Protein AF-A0A821XU09-F1 (afdb_monomer_lite)

Radius of gyration: 19.63 Å; chains: 1; bounding box: 46×37×82 Å

Secondary structure (DSSP, 8-state):
-HHHHHHHHHHHHHHH--SSHHHHHHHHHHHHHHHHHHHHHS-HHHHHHHHHHHHHHHHH-S---HHHHHHHHHHHHTHHHH---HHHHHHHHHHHHHHHH-HHHHTHHHH-HHHHHHHHHHHHHHHHTTTTSHHHHHHHHHHHHTHHHHS--------SSSSSSS---

Sequence (169 aa):
VSDKYNRTLIECLPKFWPKTSEIEFSYKKLTFELLIEIIIHSNWQTQLIVIQSINEILQKSSTIISSDIICLLEPIINLGPRTKSSGLKREILKFVKIVFENSQYSICFNENEHIKNILQFNIDEMIHDNRSNEISEQAKELKKHYEHLFIKTKSIDITNFDQNENNLF

Structure (mmCIF, N/CA/C/O backbone):
data_AF-A0A821XU09-F1
#
_entry.id   AF-A0A821XU09-F1
#
loop_
_atom_site.group_PDB
_atom_site.id
_atom_site.type_symbol
_atom_site.label_atom_id
_atom_site.label_alt_id
_atom_site.label_comp_id
_atom_site.label_asym_id
_atom_site.label_entity_id
_atom_site.label_seq_id
_atom_site.pdbx_PDB_ins_code
_atom_site.Cartn_x
_atom_site.Cartn_y
_atom_site.Cartn_z
_atom_site.occupancy
_atom_site.B_iso_or_equiv
_atom_site.auth_seq_id
_atom_site.auth_comp_id
_atom_site.auth_asym_id
_atom_site.auth_atom_id
_atom_site.pdbx_PDB_model_num
ATOM 1 N N . VAL A 1 1 ? -8.180 0.358 -25.450 1.00 46.31 1 VAL A N 1
ATOM 2 C CA . VAL A 1 1 ? -9.317 1.172 -24.945 1.00 46.31 1 VAL A CA 1
ATOM 3 C C . VAL A 1 1 ? -9.570 0.902 -23.460 1.00 46.31 1 VAL A C 1
ATOM 5 O O . VAL A 1 1 ? -9.643 1.873 -22.722 1.00 46.31 1 VAL A O 1
ATOM 8 N N . SER A 1 2 ? -9.569 -0.365 -23.016 1.00 63.66 2 SER A N 1
ATOM 9 C CA . SER A 1 2 ? -9.682 -0.775 -21.597 1.00 63.66 2 SER A CA 1
ATOM 10 C C . SER A 1 2 ? -8.694 -0.072 -20.647 1.00 63.66 2 SER A C 1
ATOM 12 O O . SER A 1 2 ? -9.123 0.614 -19.727 1.00 63.66 2 SER A O 1
ATOM 14 N N . ASP A 1 3 ? -7.385 -0.114 -20.922 1.00 65.44 3 ASP A N 1
ATOM 15 C CA . ASP A 1 3 ? -6.374 0.451 -20.003 1.00 65.44 3 ASP A CA 1
ATOM 16 C C . ASP A 1 3 ? -6.481 1.965 -19.807 1.00 65.44 3 ASP A C 1
ATOM 18 O O . ASP A 1 3 ? -6.288 2.469 -18.704 1.00 65.44 3 ASP A O 1
ATOM 22 N N . LYS A 1 4 ? -6.816 2.707 -20.871 1.00 70.19 4 LYS A N 1
ATOM 23 C CA . LYS A 1 4 ? -7.006 4.161 -20.783 1.00 70.19 4 LYS A CA 1
ATOM 24 C C . LYS A 1 4 ? -8.232 4.495 -19.932 1.00 70.19 4 LYS A C 1
ATOM 26 O O . LYS A 1 4 ? -8.165 5.421 -19.135 1.00 70.19 4 LYS A O 1
ATOM 31 N N . TYR A 1 5 ? -9.317 3.734 -20.084 1.00 71.06 5 TYR A N 1
ATOM 32 C CA . TYR A 1 5 ? -10.535 3.914 -19.297 1.00 71.06 5 TYR A CA 1
ATOM 33 C C . TYR A 1 5 ? -10.315 3.558 -17.822 1.00 71.06 5 TYR A C 1
ATOM 35 O O . TYR A 1 5 ? -10.613 4.381 -16.962 1.00 71.06 5 TYR A O 1
ATOM 43 N N . ASN A 1 6 ? -9.707 2.400 -17.535 1.00 70.12 6 ASN A N 1
ATOM 44 C CA . ASN A 1 6 ? -9.379 1.979 -16.169 1.00 70.12 6 ASN A CA 1
ATOM 45 C C . ASN A 1 6 ? -8.482 3.006 -15.484 1.00 70.12 6 ASN A C 1
ATOM 47 O O . ASN A 1 6 ? -8.770 3.438 -14.373 1.00 70.12 6 ASN A O 1
ATOM 51 N N . ARG A 1 7 ? -7.440 3.473 -16.179 1.00 77.31 7 ARG A N 1
ATOM 52 C CA . ARG A 1 7 ? -6.549 4.511 -15.666 1.00 77.31 7 ARG A CA 1
ATOM 53 C C . ARG A 1 7 ? -7.291 5.806 -15.335 1.00 77.31 7 ARG A C 1
ATOM 55 O O . ARG A 1 7 ? -7.121 6.322 -14.238 1.00 77.31 7 ARG A O 1
ATOM 62 N N . THR A 1 8 ? -8.129 6.306 -16.244 1.00 80.19 8 THR A N 1
ATOM 63 C CA . THR A 1 8 ? -8.936 7.510 -15.990 1.00 80.19 8 THR A CA 1
ATOM 64 C C . THR A 1 8 ? -9.895 7.314 -14.820 1.00 80.19 8 THR A C 1
ATOM 66 O O . THR A 1 8 ? -10.014 8.207 -13.987 1.00 80.19 8 THR A O 1
ATOM 69 N N . LEU A 1 9 ? -10.548 6.154 -14.724 1.00 80.50 9 LEU A N 1
ATOM 70 C CA . LEU A 1 9 ? -11.445 5.840 -13.617 1.00 80.50 9 LEU A CA 1
ATOM 71 C C . LEU A 1 9 ? -10.692 5.903 -12.285 1.00 80.50 9 LEU A C 1
ATOM 73 O O . LEU A 1 9 ? -11.122 6.626 -11.390 1.00 80.50 9 LEU A O 1
ATOM 77 N N . ILE A 1 10 ? -9.541 5.233 -12.191 1.00 84.12 10 ILE A N 1
ATOM 78 C CA . ILE A 1 10 ? -8.705 5.210 -10.985 1.00 84.12 10 ILE A CA 1
ATOM 79 C C . ILE A 1 10 ? -8.236 6.624 -10.614 1.00 84.12 10 ILE A C 1
ATOM 81 O O . ILE A 1 10 ? -8.444 7.051 -9.483 1.00 84.12 10 ILE A O 1
ATOM 85 N N . GLU A 1 11 ? -7.678 7.380 -11.565 1.00 84.25 11 GLU A N 1
ATOM 86 C CA . GLU A 1 11 ? -7.188 8.754 -11.344 1.00 84.25 11 GLU A CA 1
ATOM 87 C C . GLU A 1 11 ? -8.304 9.722 -10.903 1.00 84.25 11 GLU A C 1
ATOM 89 O O . GLU A 1 11 ? -8.050 10.738 -10.249 1.00 84.25 11 GLU A O 1
ATOM 94 N N . CYS A 1 12 ? -9.555 9.433 -11.265 1.00 84.75 12 CYS A N 1
ATOM 95 C CA . CYS A 1 12 ? -10.712 10.223 -10.868 1.00 84.75 12 CYS A CA 1
ATOM 96 C C . CYS A 1 12 ? -11.256 9.852 -9.480 1.00 84.75 12 CYS A C 1
ATOM 98 O O . CYS A 1 12 ? -11.862 10.722 -8.846 1.00 84.75 12 CYS A O 1
ATOM 100 N N . LEU A 1 13 ? -11.027 8.630 -8.980 1.00 83.31 13 LEU A N 1
ATOM 101 C CA . LEU A 1 13 ? -11.576 8.161 -7.698 1.00 83.31 13 LEU A CA 1
ATOM 102 C C . LEU A 1 13 ? -11.339 9.138 -6.534 1.00 83.31 13 LEU A C 1
ATOM 104 O O . LEU A 1 13 ? -12.310 9.446 -5.846 1.00 83.31 13 LEU A O 1
ATOM 108 N N . PRO A 1 14 ? -10.140 9.722 -6.325 1.00 82.44 14 PRO A N 1
ATOM 109 C CA . PRO A 1 14 ? -9.920 10.634 -5.200 1.00 82.44 14 PRO A CA 1
ATOM 110 C C . PRO A 1 14 ? -10.758 11.912 -5.258 1.00 82.44 14 PRO A C 1
ATOM 112 O O . PRO A 1 14 ? -11.070 12.498 -4.223 1.00 82.44 14 PRO A O 1
ATOM 115 N N . LYS A 1 15 ? -11.112 12.374 -6.464 1.00 82.19 15 LYS A N 1
ATOM 116 C CA . LYS A 1 15 ? -11.895 13.606 -6.664 1.00 82.19 15 LYS A CA 1
ATOM 117 C C . LYS A 1 15 ? -13.378 13.391 -6.402 1.00 82.19 15 LYS A C 1
ATOM 119 O O . LYS A 1 15 ? -14.055 14.315 -5.960 1.00 82.19 15 LYS A O 1
ATOM 124 N N . PHE A 1 16 ? -13.862 12.190 -6.699 1.00 80.38 16 PHE A N 1
ATOM 125 C CA . PHE A 1 16 ? -15.267 11.818 -6.570 1.00 80.38 16 PHE A CA 1
ATOM 126 C C . PHE A 1 16 ? -15.539 10.938 -5.350 1.00 80.38 16 PHE A C 1
ATOM 128 O O . PHE A 1 16 ? -16.674 10.499 -5.176 1.00 80.38 16 PHE A O 1
ATOM 135 N N . TRP A 1 17 ? -14.530 10.691 -4.503 1.00 78.69 17 TRP A N 1
ATOM 136 C CA . TRP A 1 17 ? -14.721 9.904 -3.294 1.00 78.69 17 TRP A CA 1
ATOM 137 C C . TRP A 1 17 ? -15.794 10.558 -2.417 1.00 78.69 17 TRP A C 1
ATOM 139 O O . TRP A 1 17 ? -15.688 11.760 -2.129 1.00 78.69 17 TRP A O 1
ATOM 149 N N . PRO A 1 18 ? -16.839 9.815 -2.013 1.00 71.94 18 PRO A N 1
ATOM 150 C CA . PRO A 1 18 ? -17.918 10.387 -1.229 1.00 71.94 18 PRO A CA 1
ATOM 151 C C . PRO A 1 18 ? -17.398 11.015 0.065 1.00 71.94 18 PRO A C 1
ATOM 153 O O . PRO A 1 18 ? -16.557 10.452 0.761 1.00 71.94 18 PRO A O 1
ATOM 156 N N . LYS A 1 19 ? -17.915 12.203 0.390 1.00 66.38 19 LYS A N 1
ATOM 157 C CA . LYS A 1 19 ? -17.646 12.886 1.669 1.00 66.38 19 LYS A CA 1
ATOM 158 C C . LYS A 1 19 ? -18.644 12.504 2.761 1.00 66.38 19 LYS A C 1
ATOM 160 O O . LYS A 1 19 ? -18.493 12.922 3.903 1.00 66.38 19 LYS A O 1
ATOM 165 N N . THR A 1 20 ? -19.692 11.777 2.389 1.00 63.66 20 THR A N 1
ATOM 166 C CA . THR A 1 20 ? -20.777 11.359 3.270 1.00 63.66 20 THR A CA 1
ATOM 167 C C . THR A 1 20 ? -20.862 9.839 3.271 1.00 63.66 20 THR A C 1
ATOM 169 O O . THR A 1 20 ? -20.711 9.193 2.232 1.00 63.66 20 THR A O 1
ATOM 172 N N . SER A 1 21 ? -21.124 9.271 4.445 1.00 59.38 21 SER A N 1
ATOM 173 C CA . SER A 1 21 ? -21.183 7.823 4.663 1.00 59.38 21 SER A CA 1
ATOM 174 C C . SER A 1 21 ? -22.285 7.129 3.846 1.00 59.38 21 SER A C 1
ATOM 176 O O . SER A 1 21 ? -22.114 5.982 3.448 1.00 59.38 21 SER A O 1
ATOM 178 N N . GLU A 1 22 ? -23.395 7.805 3.534 1.00 57.47 22 GLU A N 1
ATOM 179 C CA . GLU A 1 22 ? -24.551 7.201 2.843 1.00 57.47 22 GLU A CA 1
ATOM 180 C C . GLU A 1 22 ? -24.275 6.788 1.387 1.00 57.47 22 GLU A C 1
ATOM 182 O O . GLU A 1 22 ? -24.648 5.690 0.972 1.00 57.47 22 GLU A O 1
ATOM 187 N N . ILE A 1 23 ? -23.594 7.632 0.602 1.00 51.84 23 ILE A N 1
ATOM 188 C CA . ILE A 1 23 ? -23.222 7.293 -0.786 1.00 51.84 23 ILE A CA 1
ATOM 189 C C . ILE A 1 23 ? -22.074 6.276 -0.788 1.00 51.84 23 ILE A C 1
ATOM 191 O O . ILE A 1 23 ? -22.006 5.404 -1.655 1.00 51.84 23 ILE A O 1
ATOM 195 N N . GLU A 1 24 ? -21.201 6.355 0.215 1.00 55.84 24 GLU A N 1
ATOM 196 C CA . GLU A 1 24 ? -20.089 5.434 0.398 1.00 55.84 24 GLU A CA 1
ATOM 197 C C . GLU A 1 24 ? -20.576 3.988 0.585 1.00 55.84 24 GLU A C 1
ATOM 199 O O . GLU A 1 24 ? -20.147 3.109 -0.160 1.00 55.84 24 GLU A O 1
ATOM 204 N N . PHE A 1 25 ? -21.557 3.728 1.454 1.00 62.19 25 PHE A N 1
ATOM 205 C CA . PHE A 1 25 ? -22.053 2.361 1.683 1.00 62.19 25 PHE A CA 1
ATOM 206 C C . PHE A 1 25 ? -22.599 1.654 0.427 1.00 62.19 25 PHE A C 1
ATOM 208 O O . PHE A 1 25 ? -22.519 0.430 0.341 1.00 62.19 25 PHE A O 1
ATOM 215 N N . SER A 1 26 ? -23.113 2.396 -0.561 1.00 59.97 26 SER A N 1
ATOM 216 C CA . SER A 1 26 ? -23.770 1.807 -1.741 1.00 59.97 26 SER A CA 1
ATOM 217 C C . SER A 1 26 ? -22.800 1.299 -2.816 1.00 59.97 26 SER A C 1
ATOM 219 O O . SER A 1 26 ? -23.146 0.387 -3.563 1.00 59.97 26 SER A O 1
ATOM 221 N N . TYR A 1 27 ? -21.588 1.859 -2.904 1.00 63.09 27 TYR A N 1
ATOM 222 C CA . TYR A 1 27 ? -20.641 1.558 -3.995 1.00 63.09 27 TYR A CA 1
ATOM 223 C C . TYR A 1 27 ? -19.260 1.109 -3.513 1.00 63.09 27 TYR A C 1
ATOM 225 O O . TYR A 1 27 ? -18.438 0.653 -4.313 1.00 63.09 27 TYR A O 1
ATOM 233 N N . LYS A 1 28 ? -18.991 1.209 -2.208 1.00 71.25 28 LYS A N 1
ATOM 234 C CA . LYS A 1 28 ? -17.666 0.971 -1.640 1.00 71.25 28 LYS A CA 1
ATOM 235 C C . LYS A 1 28 ? -17.172 -0.455 -1.814 1.00 71.25 28 LYS A C 1
ATOM 237 O O . LYS A 1 28 ? -16.073 -0.633 -2.322 1.00 71.25 28 LYS A O 1
ATOM 242 N N . LYS A 1 29 ? -17.983 -1.457 -1.466 1.00 71.19 29 LYS A N 1
ATOM 243 C CA . LYS A 1 29 ? -17.583 -2.868 -1.575 1.00 71.19 29 LYS A CA 1
ATOM 244 C C . LYS A 1 29 ? -17.124 -3.214 -2.996 1.00 71.19 29 LYS A C 1
ATOM 246 O O . LYS A 1 29 ? -16.004 -3.672 -3.179 1.00 71.19 29 LYS A O 1
ATOM 251 N N . LEU A 1 30 ? -17.944 -2.877 -3.994 1.00 72.06 30 LEU A N 1
ATOM 252 C CA . LEU A 1 30 ? -17.620 -3.096 -5.405 1.00 72.06 30 LEU A CA 1
ATOM 253 C C . LEU A 1 30 ? -16.374 -2.308 -5.842 1.00 72.06 30 LEU A C 1
ATOM 255 O O . LEU A 1 30 ? -15.564 -2.808 -6.616 1.00 72.06 30 LEU A O 1
ATOM 259 N N . THR A 1 31 ? -16.202 -1.085 -5.332 1.00 79.56 31 THR A N 1
ATOM 260 C CA . THR A 1 31 ? -15.025 -0.262 -5.639 1.00 79.56 31 THR A CA 1
ATOM 261 C C . THR A 1 31 ? -13.749 -0.902 -5.094 1.00 79.56 31 THR A C 1
ATOM 263 O O . THR A 1 31 ? -12.791 -1.053 -5.843 1.00 79.56 31 THR A O 1
ATOM 266 N N . PHE A 1 32 ? -13.718 -1.320 -3.826 1.00 81.75 32 PHE A N 1
ATOM 267 C CA . PHE A 1 32 ? -12.532 -1.954 -3.241 1.00 81.75 32 PHE A CA 1
ATOM 268 C C . PHE A 1 32 ? -12.256 -3.341 -3.837 1.00 81.75 32 PHE A C 1
ATOM 270 O O . PHE A 1 32 ? -11.096 -3.646 -4.098 1.00 81.75 32 PHE A O 1
ATOM 277 N N . GLU A 1 33 ? -13.282 -4.144 -4.133 1.00 82.69 33 GLU A N 1
ATOM 278 C CA . GLU A 1 33 ? -13.126 -5.423 -4.848 1.00 82.69 33 GLU A CA 1
ATOM 279 C C . GLU A 1 33 ? -12.469 -5.222 -6.222 1.00 82.69 33 GLU A C 1
ATOM 281 O O . GLU A 1 33 ? -11.480 -5.886 -6.537 1.00 82.69 33 GLU A O 1
ATOM 286 N N . LEU A 1 34 ? -12.944 -4.241 -6.997 1.00 84.44 34 LEU A N 1
ATOM 287 C CA . LEU A 1 34 ? -12.349 -3.889 -8.286 1.00 84.44 34 LEU A CA 1
ATOM 288 C C . LEU A 1 34 ? -10.903 -3.391 -8.132 1.00 84.44 34 LEU A C 1
ATOM 290 O O . LEU A 1 34 ? -10.032 -3.757 -8.919 1.00 84.44 34 LEU A O 1
ATOM 294 N N . LEU A 1 35 ? -10.619 -2.562 -7.123 1.00 88.62 35 LEU A N 1
ATOM 295 C CA . LEU A 1 35 ? -9.256 -2.087 -6.866 1.00 88.62 35 LEU A CA 1
ATOM 296 C C . LEU A 1 35 ? -8.312 -3.242 -6.513 1.00 88.62 35 LEU A C 1
ATOM 298 O O . LEU A 1 35 ? -7.187 -3.263 -7.012 1.00 88.62 35 LEU A O 1
ATOM 302 N N . ILE A 1 36 ? -8.762 -4.212 -5.712 1.00 90.19 36 ILE A N 1
ATOM 303 C CA . ILE A 1 36 ? -7.995 -5.424 -5.388 1.00 90.19 36 ILE A CA 1
ATOM 304 C C . ILE A 1 36 ? -7.703 -6.224 -6.660 1.00 90.19 36 ILE A C 1
ATOM 306 O O . ILE A 1 36 ? -6.551 -6.590 -6.895 1.00 90.19 36 ILE A O 1
ATOM 310 N N . GLU A 1 37 ? -8.707 -6.442 -7.511 1.00 88.88 37 GLU A N 1
ATOM 311 C CA . GLU A 1 37 ? -8.536 -7.142 -8.789 1.00 88.88 37 GLU A CA 1
ATOM 312 C C . GLU A 1 37 ? -7.490 -6.441 -9.674 1.00 88.88 37 GLU A C 1
ATOM 314 O O . GLU A 1 37 ? -6.556 -7.075 -10.179 1.00 88.88 37 GLU A O 1
ATOM 319 N N . ILE A 1 38 ? -7.575 -5.112 -9.793 1.00 87.62 38 ILE A N 1
ATOM 320 C CA . ILE A 1 38 ? -6.615 -4.311 -10.564 1.00 87.62 38 ILE A CA 1
ATOM 321 C C . ILE A 1 38 ? -5.207 -4.420 -9.964 1.00 87.62 38 ILE A C 1
ATOM 323 O O . ILE A 1 38 ? -4.247 -4.598 -10.720 1.00 87.62 38 ILE A O 1
ATOM 327 N N . ILE A 1 39 ? -5.063 -4.342 -8.637 1.00 92.44 39 ILE A N 1
ATOM 328 C CA . ILE A 1 39 ? -3.774 -4.483 -7.940 1.00 92.44 39 ILE A CA 1
ATOM 329 C C . ILE A 1 39 ? -3.140 -5.845 -8.252 1.00 92.44 39 ILE A C 1
ATOM 331 O O . ILE A 1 39 ? -1.950 -5.901 -8.570 1.00 92.44 39 ILE A O 1
ATOM 335 N N . ILE A 1 40 ? -3.916 -6.929 -8.205 1.00 91.06 40 ILE A N 1
ATOM 336 C CA . ILE A 1 40 ? -3.405 -8.296 -8.383 1.00 91.06 40 ILE A CA 1
ATOM 337 C C . ILE A 1 40 ? -3.031 -8.581 -9.846 1.00 91.06 40 ILE A C 1
ATOM 339 O O . ILE A 1 40 ? -2.020 -9.239 -10.096 1.00 91.06 40 ILE A O 1
ATOM 343 N N . HIS A 1 41 ? -3.816 -8.093 -10.811 1.00 88.88 41 HIS A N 1
ATOM 344 C CA . HIS A 1 41 ? -3.717 -8.541 -12.208 1.00 88.88 41 HIS A CA 1
ATOM 345 C C . HIS A 1 41 ? -3.085 -7.537 -13.182 1.00 88.88 41 HIS A C 1
ATOM 347 O O . HIS A 1 41 ? -2.835 -7.889 -14.337 1.00 88.88 41 HIS A O 1
ATOM 353 N N . SER A 1 42 ? -2.800 -6.304 -12.756 1.00 88.31 42 SER A N 1
ATOM 354 C CA . SER A 1 42 ? -2.268 -5.264 -13.650 1.00 88.31 42 SER A CA 1
ATOM 355 C C . SER A 1 42 ? -0.745 -5.123 -13.595 1.00 88.31 42 SER A C 1
ATOM 357 O O . SER A 1 42 ? -0.067 -5.620 -12.702 1.00 88.31 42 SER A O 1
ATOM 359 N N . ASN A 1 43 ? -0.184 -4.388 -14.559 1.00 90.00 43 ASN A N 1
ATOM 360 C CA . ASN A 1 43 ? 1.226 -3.996 -14.532 1.00 90.00 43 ASN A CA 1
ATOM 361 C C . ASN A 1 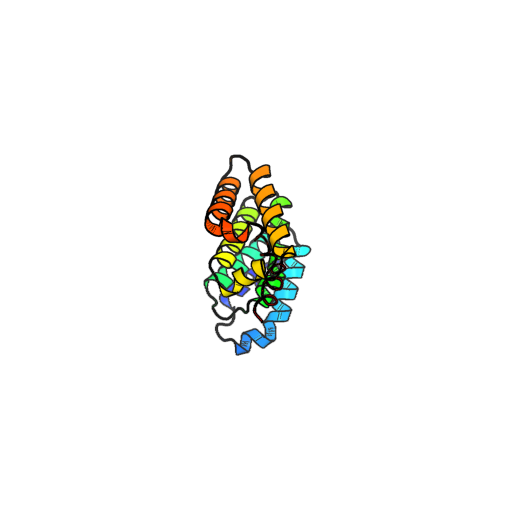43 ? 1.533 -2.980 -13.414 1.00 90.00 43 ASN A C 1
ATOM 363 O O . ASN A 1 43 ? 0.643 -2.327 -12.861 1.00 90.00 43 ASN A O 1
ATOM 367 N N . TRP A 1 44 ? 2.826 -2.788 -13.139 1.00 91.50 44 TRP A N 1
ATOM 368 C CA . TRP A 1 44 ? 3.288 -1.915 -12.058 1.00 91.50 44 TRP A CA 1
ATOM 369 C C . TRP A 1 44 ? 2.877 -0.447 -12.231 1.00 91.50 44 TRP A C 1
ATOM 371 O O . TRP A 1 44 ? 2.686 0.244 -11.233 1.00 91.50 44 TRP A O 1
ATOM 381 N N . GLN A 1 45 ? 2.724 0.051 -13.465 1.00 91.75 45 GLN A N 1
ATOM 382 C CA . GLN A 1 45 ? 2.279 1.428 -13.699 1.00 91.75 45 GLN A CA 1
ATOM 383 C C . GLN A 1 45 ? 0.830 1.630 -13.253 1.00 91.75 45 GLN A C 1
ATOM 385 O O . GLN A 1 45 ? 0.504 2.652 -12.658 1.00 91.75 45 GLN A 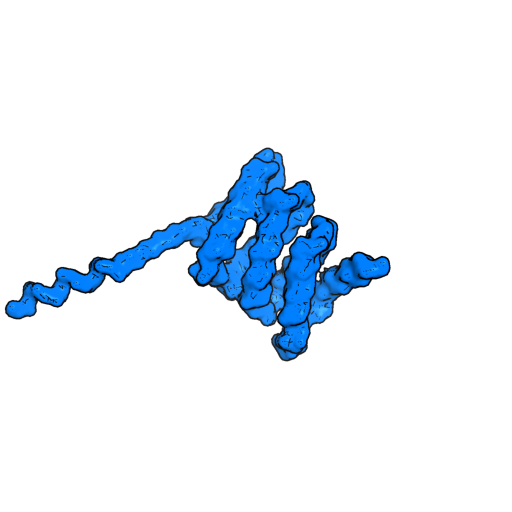O 1
ATOM 390 N N . THR A 1 46 ? -0.034 0.655 -13.524 1.00 89.94 46 THR A N 1
ATOM 391 C CA . THR A 1 46 ? -1.443 0.710 -13.118 1.00 89.94 46 THR A CA 1
ATOM 392 C C . THR A 1 46 ? -1.567 0.534 -11.608 1.00 89.94 46 THR A C 1
ATOM 394 O O . THR A 1 46 ? -2.254 1.320 -10.961 1.00 89.94 46 THR A O 1
ATOM 397 N N . GLN A 1 47 ? -0.825 -0.419 -11.032 1.00 92.88 47 GLN A N 1
ATOM 398 C CA . GLN A 1 47 ? -0.733 -0.608 -9.579 1.00 92.88 47 GLN A CA 1
ATOM 399 C C . GLN A 1 47 ? -0.297 0.679 -8.863 1.00 92.88 47 GLN A C 1
ATOM 401 O O . GLN A 1 47 ? -0.888 1.053 -7.853 1.00 92.88 47 GLN A O 1
ATOM 406 N N . LEU A 1 48 ? 0.692 1.394 -9.414 1.00 94.44 48 LEU A N 1
ATOM 407 C CA . LEU A 1 48 ? 1.158 2.671 -8.872 1.00 94.44 48 LEU A CA 1
ATOM 408 C C . LEU A 1 48 ? 0.032 3.705 -8.802 1.00 94.44 48 LEU A C 1
ATOM 410 O O . LEU A 1 48 ? -0.166 4.316 -7.758 1.00 94.44 48 LEU A O 1
ATOM 414 N N . ILE A 1 49 ? -0.717 3.874 -9.890 1.00 92.50 49 ILE A N 1
ATOM 415 C CA . ILE A 1 49 ? -1.806 4.857 -9.971 1.00 92.50 49 ILE A CA 1
ATOM 416 C C . ILE A 1 49 ? -2.933 4.508 -8.990 1.00 92.50 49 ILE A C 1
ATOM 418 O O . ILE A 1 49 ? -3.490 5.399 -8.344 1.00 92.50 49 ILE A O 1
ATOM 422 N N . VAL A 1 50 ? -3.238 3.215 -8.831 1.00 93.50 50 VAL A N 1
ATOM 423 C CA . VAL A 1 50 ? -4.204 2.741 -7.828 1.00 93.50 50 VAL A CA 1
ATOM 424 C C . VAL A 1 50 ? -3.760 3.118 -6.421 1.00 93.50 50 VAL A C 1
ATOM 426 O O . VAL A 1 50 ? -4.525 3.747 -5.694 1.00 93.50 50 VAL A O 1
ATOM 429 N N . ILE A 1 51 ? -2.524 2.791 -6.042 1.00 95.06 51 ILE A N 1
ATOM 430 C CA . ILE A 1 51 ? -2.032 3.044 -4.681 1.00 95.06 51 ILE A CA 1
ATOM 431 C C . ILE A 1 51 ? -1.925 4.548 -4.408 1.00 95.06 51 ILE A C 1
ATOM 433 O O . ILE A 1 51 ? -2.305 4.992 -3.328 1.00 95.06 51 ILE A O 1
ATOM 437 N N . GLN A 1 52 ? -1.503 5.351 -5.389 1.00 94.81 52 GLN A N 1
ATOM 438 C CA . GLN A 1 52 ? -1.526 6.816 -5.281 1.00 94.81 52 GLN A CA 1
ATOM 439 C C . GLN A 1 52 ? -2.937 7.338 -5.000 1.00 94.81 52 GLN A C 1
ATOM 441 O O . GLN A 1 52 ? -3.129 8.161 -4.106 1.00 94.81 52 GLN A O 1
ATOM 446 N N . SER A 1 53 ? -3.927 6.814 -5.721 1.00 91.69 53 SER A N 1
ATOM 447 C CA . SER A 1 53 ? -5.324 7.211 -5.551 1.00 91.69 53 SER A CA 1
ATOM 448 C C . SER A 1 53 ? -5.855 6.815 -4.171 1.00 91.69 53 SER A C 1
ATOM 450 O O . SER A 1 53 ? -6.474 7.633 -3.494 1.00 91.69 53 SER A O 1
ATOM 452 N N . ILE A 1 54 ? -5.551 5.601 -3.706 1.00 91.62 54 ILE A N 1
ATOM 453 C CA . ILE A 1 54 ? -5.910 5.135 -2.358 1.00 91.62 54 ILE A CA 1
ATOM 454 C C . ILE A 1 54 ? -5.254 6.013 -1.286 1.00 91.62 54 ILE A C 1
ATOM 456 O O . ILE A 1 54 ? -5.938 6.456 -0.365 1.00 91.62 54 ILE A O 1
ATOM 460 N N . ASN A 1 55 ? -3.962 6.327 -1.423 1.00 93.38 55 ASN A N 1
ATOM 461 C CA . ASN A 1 55 ? -3.245 7.214 -0.505 1.00 93.38 55 ASN A CA 1
ATOM 462 C C . ASN A 1 55 ? -3.905 8.596 -0.423 1.00 93.38 55 ASN A C 1
ATOM 464 O O . ASN A 1 55 ? -4.084 9.130 0.670 1.00 93.38 55 ASN A O 1
ATOM 468 N N . GLU A 1 56 ? -4.293 9.176 -1.560 1.00 91.19 56 GLU A N 1
ATOM 469 C CA . GLU A 1 56 ? -4.997 10.460 -1.579 1.00 91.19 56 GLU A CA 1
ATOM 470 C C . GLU A 1 56 ? -6.365 10.407 -0.903 1.00 91.19 56 GLU A C 1
ATOM 472 O O . GLU A 1 56 ? -6.748 11.359 -0.220 1.00 91.19 56 GLU A O 1
ATOM 477 N N . ILE A 1 57 ? -7.109 9.322 -1.115 1.00 87.25 57 ILE A N 1
ATOM 478 C CA . ILE A 1 57 ? -8.416 9.124 -0.495 1.00 87.25 57 ILE A CA 1
ATOM 479 C C . ILE A 1 57 ? -8.252 9.015 1.025 1.00 87.25 57 ILE A C 1
ATOM 481 O O . ILE A 1 57 ? -8.920 9.740 1.761 1.00 87.25 57 ILE A O 1
ATOM 485 N N . LEU A 1 58 ? -7.330 8.169 1.491 1.00 87.00 58 LEU A N 1
ATOM 486 C CA . LEU A 1 58 ? -7.065 7.951 2.915 1.00 87.00 58 LEU A CA 1
ATOM 487 C C . LEU A 1 58 ? -6.613 9.219 3.648 1.00 87.00 58 LEU A C 1
ATOM 489 O O . LEU A 1 58 ? -6.918 9.396 4.821 1.00 87.00 58 LEU A O 1
ATOM 493 N N . GLN A 1 59 ? -5.912 10.123 2.962 1.00 86.19 59 GLN A N 1
ATOM 494 C CA . GLN A 1 59 ? -5.500 11.408 3.535 1.00 86.19 59 GLN A CA 1
ATOM 495 C C . GLN A 1 59 ? -6.653 12.410 3.690 1.00 86.19 59 GLN A C 1
ATOM 497 O O . GLN A 1 59 ? -6.532 13.363 4.459 1.00 86.19 59 GLN A O 1
ATOM 502 N N . LYS A 1 60 ? -7.742 12.247 2.931 1.00 82.44 60 LYS A N 1
ATOM 503 C CA . LYS A 1 60 ? -8.840 13.225 2.846 1.00 82.44 60 LYS A CA 1
ATOM 504 C C . LYS A 1 60 ? -10.139 12.732 3.479 1.00 82.44 60 LYS A C 1
ATOM 506 O O . LYS A 1 60 ? -10.981 13.556 3.830 1.00 82.44 60 LYS A O 1
ATOM 511 N N . SER A 1 61 ? -10.335 11.419 3.572 1.00 75.44 61 SER A N 1
ATOM 512 C CA . SER A 1 61 ? -11.582 10.808 4.025 1.00 75.44 61 SER A CA 1
ATOM 513 C C . SER A 1 61 ? -11.469 10.323 5.467 1.00 75.44 61 SER A C 1
ATOM 515 O O . SER A 1 61 ? -10.577 9.557 5.812 1.00 75.44 61 SER A O 1
ATOM 517 N N . SER A 1 62 ? -12.422 10.740 6.300 1.00 68.06 62 SER A N 1
ATOM 518 C CA . SER A 1 62 ? -12.640 10.209 7.651 1.00 68.06 62 SER A CA 1
ATOM 519 C C . SER A 1 62 ? -13.704 9.108 7.694 1.00 68.06 62 SER A C 1
ATOM 521 O O . SER 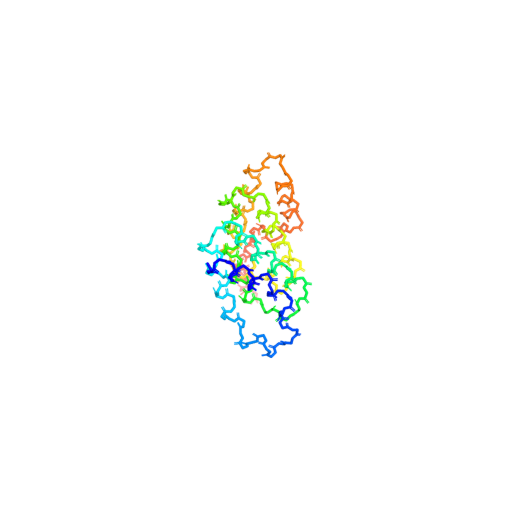A 1 62 ? -14.022 8.601 8.767 1.00 68.06 62 SER A O 1
ATOM 523 N N . THR A 1 63 ? -14.305 8.777 6.550 1.00 66.81 63 THR A N 1
ATOM 524 C CA . THR A 1 63 ? -15.496 7.923 6.458 1.00 66.81 63 THR A CA 1
ATOM 525 C C . THR A 1 63 ? -15.171 6.492 6.042 1.00 66.81 63 THR A C 1
ATOM 527 O O . THR A 1 63 ? -16.022 5.606 6.147 1.00 66.81 63 THR A O 1
ATOM 530 N N . ILE A 1 64 ? -13.918 6.227 5.658 1.00 73.31 64 ILE A N 1
ATOM 531 C CA . ILE A 1 64 ? -13.486 4.877 5.333 1.00 73.31 64 ILE A CA 1
ATOM 532 C C . ILE A 1 64 ? -13.425 4.011 6.591 1.00 73.31 64 ILE A C 1
ATOM 534 O O . ILE A 1 64 ? -12.564 4.206 7.443 1.00 73.31 64 ILE A O 1
ATOM 538 N N . ILE A 1 65 ? -14.301 3.006 6.664 1.00 71.19 65 ILE A N 1
ATOM 539 C CA . ILE A 1 65 ? -14.262 1.959 7.691 1.00 71.19 65 ILE A CA 1
ATOM 540 C C . ILE A 1 65 ? -13.034 1.047 7.554 1.00 71.19 65 ILE A C 1
ATOM 542 O O . ILE A 1 65 ? -12.514 0.810 6.461 1.00 71.19 65 ILE A O 1
ATOM 546 N N . SER A 1 66 ? -12.595 0.509 8.690 1.00 71.06 66 SER A N 1
ATOM 547 C CA . SER A 1 66 ? -11.367 -0.277 8.815 1.00 71.06 66 SER A CA 1
ATOM 548 C C . SER A 1 66 ? -11.350 -1.544 7.962 1.00 71.06 66 SER A C 1
ATOM 550 O O . SER A 1 66 ? -10.320 -1.851 7.367 1.00 71.06 66 SER A O 1
ATOM 552 N N . SER A 1 67 ? -12.480 -2.248 7.833 1.00 76.38 67 SER A N 1
ATOM 553 C CA . SER A 1 67 ? -12.560 -3.507 7.081 1.00 76.38 67 SER A CA 1
ATOM 554 C C . SER A 1 67 ? -12.159 -3.364 5.613 1.00 76.38 67 SER A C 1
ATOM 556 O O . SER A 1 67 ? -11.515 -4.259 5.075 1.00 76.38 67 SER A O 1
ATOM 558 N N . ASP A 1 68 ? -12.473 -2.237 4.971 1.00 78.94 68 ASP A N 1
ATOM 559 C CA . ASP A 1 68 ? -12.134 -2.026 3.557 1.00 78.94 68 ASP A CA 1
ATOM 560 C C . ASP A 1 68 ? -10.634 -1.805 3.352 1.00 78.94 68 ASP A C 1
ATOM 562 O O . ASP A 1 68 ? -10.053 -2.273 2.374 1.00 78.94 68 ASP A O 1
ATOM 566 N N . ILE A 1 69 ? -9.986 -1.134 4.307 1.00 83.81 69 ILE A N 1
ATOM 567 C CA . ILE A 1 69 ? -8.532 -0.956 4.294 1.00 83.81 69 ILE A CA 1
ATOM 568 C C . ILE A 1 69 ? -7.827 -2.276 4.551 1.00 83.81 69 ILE A C 1
ATOM 570 O O . ILE A 1 69 ? -6.864 -2.579 3.850 1.00 83.81 69 ILE A O 1
ATOM 574 N N . ILE A 1 70 ? -8.343 -3.099 5.468 1.00 83.62 70 ILE A N 1
ATOM 575 C CA . ILE A 1 70 ? -7.796 -4.433 5.743 1.00 83.62 70 ILE A CA 1
ATOM 576 C C . ILE A 1 70 ? -7.753 -5.284 4.470 1.00 83.62 70 ILE A C 1
ATOM 578 O O . ILE A 1 70 ? -6.729 -5.910 4.197 1.00 83.62 70 ILE A O 1
ATOM 582 N N . CYS A 1 71 ? -8.808 -5.255 3.651 1.00 86.25 71 CYS A N 1
ATOM 583 C CA . CYS A 1 71 ? -8.853 -6.001 2.391 1.00 86.25 71 CYS A CA 1
ATOM 584 C C . CYS A 1 71 ? -7.787 -5.558 1.369 1.00 86.25 71 CYS A C 1
ATOM 586 O O . CYS A 1 71 ? -7.411 -6.346 0.503 1.00 86.25 71 CYS A O 1
ATOM 588 N N . LEU A 1 72 ? -7.270 -4.329 1.469 1.00 90.50 72 LEU A N 1
ATOM 589 C CA . LEU A 1 72 ? -6.201 -3.827 0.602 1.00 90.50 72 LEU A CA 1
ATOM 590 C C . LEU A 1 72 ? -4.790 -4.087 1.125 1.00 90.50 72 LEU A C 1
ATOM 592 O O . LEU A 1 72 ? -3.850 -4.072 0.328 1.00 90.50 72 LEU A O 1
ATOM 596 N N . LEU A 1 73 ? -4.624 -4.291 2.436 1.00 91.75 73 LEU A N 1
ATOM 597 C CA . LEU A 1 73 ? -3.304 -4.369 3.066 1.00 91.75 73 LEU A CA 1
ATOM 598 C C . LEU A 1 73 ? -2.432 -5.436 2.414 1.00 91.75 73 LEU A C 1
ATOM 600 O O . LEU A 1 73 ? -1.346 -5.133 1.925 1.00 91.75 73 LEU A O 1
ATOM 604 N N . GLU A 1 74 ? -2.912 -6.674 2.374 1.00 93.00 74 GLU A N 1
ATOM 605 C CA . GLU A 1 74 ? -2.134 -7.788 1.843 1.00 93.00 74 GLU A CA 1
ATOM 606 C C . GLU A 1 74 ? -1.819 -7.641 0.343 1.00 93.00 74 GLU A C 1
ATOM 608 O O . GLU A 1 74 ? -0.638 -7.736 -0.011 1.00 93.00 74 GLU A O 1
ATOM 613 N N . PRO A 1 75 ? -2.796 -7.355 -0.546 1.00 94.62 75 PRO A N 1
ATOM 614 C CA . PRO A 1 75 ? -2.514 -7.114 -1.958 1.00 94.62 75 PRO A CA 1
ATOM 615 C C . PRO A 1 75 ? -1.474 -6.015 -2.195 1.00 94.62 75 PRO A C 1
ATOM 617 O O . PRO A 1 75 ? -0.585 -6.199 -3.024 1.00 94.62 75 PRO A O 1
ATOM 620 N N . ILE A 1 76 ? -1.549 -4.897 -1.464 1.00 96.25 76 ILE A N 1
ATOM 621 C CA . ILE A 1 76 ? -0.635 -3.759 -1.642 1.00 96.25 76 ILE A CA 1
ATOM 622 C C . ILE A 1 76 ? 0.756 -4.068 -1.085 1.00 96.25 76 ILE A C 1
ATOM 624 O O . ILE A 1 76 ? 1.753 -3.857 -1.777 1.00 96.25 76 ILE A O 1
ATOM 628 N N . ILE A 1 77 ? 0.847 -4.578 0.145 1.00 94.81 77 ILE A N 1
ATOM 629 C CA . ILE A 1 77 ? 2.132 -4.841 0.809 1.00 94.81 77 ILE A CA 1
ATOM 630 C C . ILE A 1 77 ? 2.943 -5.880 0.024 1.00 94.81 77 ILE A C 1
ATOM 632 O O . ILE A 1 77 ? 4.143 -5.691 -0.186 1.00 94.81 77 ILE A O 1
ATOM 636 N N . ASN A 1 78 ? 2.289 -6.926 -0.491 1.00 95.12 78 ASN A N 1
ATOM 637 C CA . ASN A 1 78 ? 2.948 -7.980 -1.267 1.00 95.12 78 ASN A CA 1
ATOM 638 C C . ASN A 1 78 ? 3.567 -7.491 -2.588 1.00 95.12 78 ASN A C 1
ATOM 640 O O . ASN A 1 78 ? 4.406 -8.189 -3.162 1.00 95.12 78 ASN A O 1
ATOM 644 N N . LEU A 1 79 ? 3.191 -6.310 -3.093 1.00 94.56 79 LEU A N 1
ATOM 645 C CA . LEU A 1 79 ? 3.844 -5.725 -4.267 1.00 94.56 79 LEU A CA 1
ATOM 646 C C . LEU A 1 79 ? 5.256 -5.210 -3.964 1.00 94.56 79 LEU A C 1
ATOM 648 O O . LEU A 1 79 ? 6.066 -5.117 -4.888 1.00 94.56 79 LEU A O 1
ATOM 652 N N . GLY A 1 80 ? 5.560 -4.899 -2.700 1.00 91.31 80 GLY A N 1
ATOM 653 C CA . GLY A 1 80 ? 6.801 -4.259 -2.259 1.00 91.31 80 GLY A CA 1
ATOM 654 C C . GLY A 1 80 ? 8.071 -4.955 -2.759 1.00 91.31 80 GLY A C 1
ATOM 655 O O . GLY A 1 80 ? 8.807 -4.360 -3.550 1.00 91.31 80 GLY A O 1
ATOM 656 N N . PRO A 1 81 ? 8.337 -6.210 -2.364 1.00 87.19 81 PRO A N 1
ATOM 657 C CA . PRO A 1 81 ? 9.506 -6.952 -2.836 1.00 87.19 81 PRO A CA 1
ATOM 658 C C . PRO A 1 81 ? 9.364 -7.442 -4.284 1.00 87.19 81 PRO A C 1
ATOM 660 O O . PRO A 1 81 ? 10.359 -7.633 -4.978 1.00 87.19 81 PRO A O 1
ATOM 663 N N . ARG A 1 82 ? 8.135 -7.610 -4.791 1.00 88.81 82 ARG A N 1
ATOM 664 C CA . ARG A 1 82 ? 7.885 -8.150 -6.143 1.00 88.81 82 ARG A CA 1
ATOM 665 C C . ARG A 1 82 ? 8.165 -7.150 -7.261 1.00 88.81 82 ARG A C 1
ATOM 667 O O . ARG A 1 82 ? 8.382 -7.546 -8.407 1.00 88.81 82 ARG A O 1
ATOM 674 N N . THR A 1 83 ? 8.138 -5.856 -6.960 1.00 90.75 83 THR A N 1
ATOM 675 C CA . THR A 1 83 ? 8.372 -4.810 -7.953 1.00 90.75 83 THR A CA 1
ATOM 676 C C . THR A 1 83 ? 9.822 -4.336 -7.977 1.00 90.75 83 THR A C 1
ATOM 678 O O . THR A 1 83 ? 10.482 -4.190 -6.951 1.00 90.75 83 THR A O 1
ATOM 681 N N . LYS A 1 84 ? 10.315 -3.996 -9.171 1.00 90.56 84 LYS A N 1
ATOM 682 C CA . LYS A 1 84 ? 11.578 -3.254 -9.342 1.00 90.56 84 LYS A CA 1
ATOM 683 C C . LYS A 1 84 ? 11.377 -1.735 -9.317 1.00 90.56 84 LYS A C 1
ATOM 685 O O . LYS A 1 84 ? 12.352 -0.991 -9.321 1.00 90.56 84 LYS A O 1
ATOM 690 N N . SER A 1 85 ? 10.129 -1.261 -9.315 1.00 93.12 85 SER A N 1
ATOM 691 C CA . SER A 1 85 ? 9.816 0.168 -9.361 1.00 93.12 85 SER A CA 1
ATOM 692 C C . SER A 1 85 ? 9.982 0.815 -7.987 1.00 93.12 85 SER A C 1
ATOM 694 O O . SER A 1 85 ? 9.174 0.593 -7.085 1.00 93.12 85 SER A O 1
ATOM 696 N N . SER A 1 86 ? 10.989 1.679 -7.839 1.00 91.88 86 SER A N 1
ATOM 697 C CA . SER A 1 86 ? 11.165 2.491 -6.625 1.00 91.88 86 SER A CA 1
ATOM 698 C C . SER A 1 86 ? 9.973 3.416 -6.370 1.00 91.88 86 SER A C 1
ATOM 700 O O . SER A 1 86 ? 9.618 3.648 -5.220 1.00 91.88 86 SER A O 1
ATOM 702 N N . GLY A 1 87 ? 9.319 3.908 -7.431 1.00 93.38 87 GLY A N 1
ATOM 703 C CA . GLY A 1 87 ? 8.104 4.716 -7.304 1.00 93.38 87 GLY A CA 1
ATOM 704 C C . GLY A 1 87 ? 6.962 3.933 -6.657 1.00 93.38 87 GLY A C 1
ATOM 705 O O . GLY A 1 87 ? 6.320 4.436 -5.741 1.00 93.38 87 GLY A O 1
ATOM 706 N N . LEU A 1 88 ? 6.766 2.675 -7.070 1.00 95.19 88 LEU A N 1
ATOM 707 C CA . LEU A 1 88 ? 5.754 1.800 -6.474 1.00 95.19 88 LEU A CA 1
ATOM 708 C C . LEU A 1 88 ? 6.082 1.473 -5.014 1.00 95.19 88 LEU A C 1
ATOM 710 O O . LEU A 1 88 ? 5.227 1.619 -4.148 1.00 95.19 88 LEU A O 1
ATOM 714 N N . LYS A 1 89 ? 7.341 1.124 -4.727 1.00 95.56 89 LYS A N 1
ATOM 715 C CA . LYS A 1 89 ? 7.823 0.892 -3.357 1.00 95.56 89 LYS A CA 1
ATOM 716 C C . LYS A 1 89 ? 7.574 2.090 -2.436 1.00 95.56 89 LYS A C 1
ATOM 718 O O . LYS A 1 89 ? 7.108 1.909 -1.316 1.00 95.56 89 LYS A O 1
ATOM 723 N N . ARG A 1 90 ? 7.843 3.309 -2.913 1.00 95.69 90 ARG A N 1
ATOM 724 C CA . ARG A 1 90 ? 7.614 4.547 -2.155 1.00 95.69 90 ARG A CA 1
ATOM 725 C C . ARG A 1 90 ? 6.137 4.738 -1.808 1.00 95.69 90 ARG A C 1
ATOM 727 O O . ARG A 1 90 ? 5.817 5.057 -0.667 1.00 95.69 90 ARG A O 1
ATOM 734 N N . GLU A 1 91 ? 5.238 4.524 -2.765 1.00 96.81 91 GLU A N 1
ATOM 735 C CA . GLU A 1 91 ? 3.797 4.669 -2.522 1.00 96.81 91 GLU A CA 1
ATOM 736 C C . GLU A 1 91 ? 3.237 3.574 -1.604 1.00 96.81 91 GLU A C 1
ATOM 738 O O . GLU A 1 91 ? 2.344 3.863 -0.810 1.00 96.81 91 GLU A O 1
ATOM 743 N N . ILE A 1 92 ? 3.806 2.362 -1.629 1.00 96.75 92 ILE A N 1
ATOM 744 C CA . ILE A 1 92 ? 3.494 1.304 -0.651 1.00 96.75 92 ILE A CA 1
ATOM 745 C C . ILE A 1 92 ? 3.931 1.725 0.758 1.00 96.75 92 ILE A C 1
ATOM 747 O O . ILE A 1 92 ? 3.143 1.628 1.694 1.00 96.75 92 ILE A O 1
ATOM 751 N N . LEU A 1 93 ? 5.152 2.242 0.931 1.00 96.38 93 LEU A N 1
ATOM 752 C CA . LEU A 1 93 ? 5.617 2.718 2.242 1.00 96.38 93 LEU A CA 1
ATOM 753 C C . LEU A 1 93 ? 4.771 3.889 2.759 1.00 96.38 93 LEU A C 1
ATOM 755 O O . LEU A 1 93 ? 4.432 3.933 3.942 1.00 96.38 93 LEU A O 1
ATOM 759 N N . LYS A 1 94 ? 4.376 4.809 1.871 1.00 96.06 94 LYS A N 1
ATOM 760 C CA . LYS A 1 94 ? 3.451 5.901 2.198 1.00 96.06 94 LYS A CA 1
ATOM 761 C C . LYS A 1 94 ? 2.082 5.372 2.631 1.00 96.06 94 LYS A C 1
ATOM 763 O O . LYS A 1 94 ? 1.543 5.864 3.617 1.00 96.06 94 LYS A O 1
ATOM 768 N N . PHE A 1 95 ? 1.555 4.367 1.934 1.00 95.69 95 PHE A N 1
ATOM 769 C CA . PHE A 1 95 ? 0.306 3.703 2.301 1.00 95.69 95 PHE A CA 1
ATOM 770 C C . PHE A 1 95 ? 0.386 3.109 3.708 1.00 95.69 95 PHE A C 1
ATOM 772 O O . PHE A 1 95 ? -0.432 3.449 4.561 1.00 95.69 95 PHE A O 1
ATOM 779 N N . VAL A 1 96 ? 1.415 2.302 3.990 1.00 94.69 96 VAL A N 1
ATOM 780 C CA . VAL A 1 96 ? 1.603 1.696 5.318 1.00 94.69 96 VAL A CA 1
ATOM 781 C C . VAL A 1 96 ? 1.724 2.769 6.402 1.00 94.69 96 VAL A C 1
ATOM 783 O O . VAL A 1 96 ? 1.104 2.643 7.455 1.00 94.69 96 VAL A O 1
ATOM 786 N N . LYS A 1 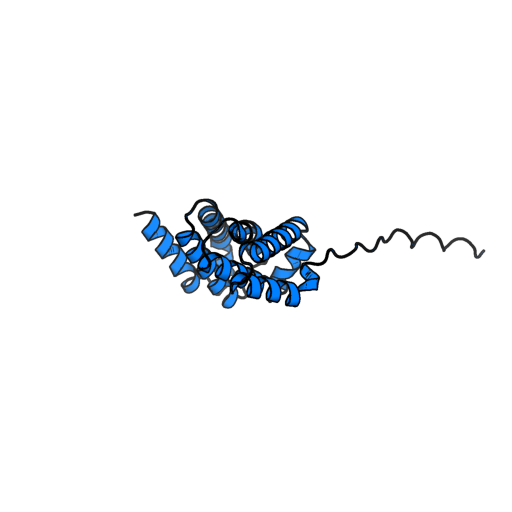97 ? 2.460 3.857 6.138 1.00 94.44 97 LYS A N 1
ATOM 787 C CA . LYS A 1 97 ? 2.564 4.985 7.071 1.00 94.44 97 LYS A CA 1
ATOM 788 C C . LYS A 1 97 ? 1.196 5.590 7.400 1.00 94.44 97 LYS A C 1
ATOM 790 O O . LYS A 1 97 ? 0.891 5.757 8.574 1.00 94.44 97 LYS A O 1
ATOM 795 N N . ILE A 1 98 ? 0.357 5.856 6.394 1.00 91.81 98 ILE A N 1
ATOM 796 C CA . ILE A 1 98 ? -0.996 6.399 6.609 1.00 91.81 98 ILE A CA 1
ATOM 797 C C . ILE A 1 98 ? -1.845 5.443 7.462 1.00 91.81 98 ILE A C 1
ATOM 799 O O . ILE A 1 98 ? -2.557 5.886 8.363 1.00 91.81 98 ILE A O 1
ATOM 803 N N . VAL A 1 99 ? -1.754 4.132 7.211 1.00 91.38 99 VAL A N 1
ATOM 804 C CA . VAL A 1 99 ? -2.465 3.113 8.004 1.00 91.38 99 VAL A CA 1
ATOM 805 C C . VAL A 1 99 ? -1.990 3.118 9.458 1.00 91.38 99 VAL A C 1
ATOM 807 O O . VAL A 1 99 ? -2.812 3.036 10.365 1.00 91.38 99 VAL A O 1
ATOM 810 N N . PHE A 1 100 ? -0.686 3.238 9.702 1.00 90.56 100 PHE A N 1
ATOM 811 C CA . PHE A 1 100 ? -0.141 3.302 11.056 1.00 90.56 100 PHE A CA 1
ATOM 812 C C . PHE A 1 100 ? -0.524 4.576 11.814 1.00 90.56 100 PHE A C 1
ATOM 814 O O . PHE A 1 100 ? -0.811 4.511 13.009 1.00 90.56 100 PHE A O 1
ATOM 821 N N . GLU A 1 101 ? -0.545 5.725 11.135 1.00 89.00 101 GLU A N 1
ATOM 822 C CA . GLU A 1 101 ? -0.927 7.015 11.726 1.00 89.00 101 GLU A CA 1
ATOM 823 C C . GLU A 1 101 ? -2.419 7.082 12.087 1.00 89.00 101 GLU A C 1
ATOM 825 O O . GLU A 1 101 ? -2.812 7.884 12.935 1.00 89.00 101 GLU A O 1
ATOM 830 N N . ASN A 1 102 ? -3.250 6.226 11.488 1.00 86.19 102 ASN A N 1
ATOM 831 C CA . ASN A 1 102 ? -4.674 6.151 11.778 1.00 86.19 102 ASN A CA 1
ATOM 832 C C . ASN A 1 102 ? -4.994 4.985 12.727 1.00 86.19 102 ASN A C 1
ATOM 834 O O . ASN A 1 102 ? -4.978 3.815 12.343 1.00 86.19 102 ASN A O 1
ATOM 838 N N . SER A 1 103 ? -5.358 5.313 13.970 1.00 79.06 103 SER A N 1
ATOM 839 C CA . SER A 1 103 ? -5.659 4.325 15.016 1.00 79.06 103 SER A CA 1
ATOM 840 C C . SER A 1 103 ? -6.802 3.367 14.666 1.00 79.06 103 SER A C 1
ATOM 842 O O . SER A 1 103 ? -6.808 2.233 15.142 1.00 79.06 103 SER A O 1
ATOM 844 N N . GLN A 1 104 ? -7.750 3.779 13.816 1.00 80.31 104 GLN A N 1
ATOM 845 C CA . GLN A 1 104 ? -8.845 2.909 13.376 1.00 80.31 104 GLN A CA 1
ATOM 846 C C . GLN A 1 104 ? -8.364 1.796 12.446 1.00 80.31 104 GLN A C 1
ATOM 848 O O . GLN A 1 104 ? -9.004 0.750 12.360 1.00 80.31 104 GLN A O 1
ATOM 853 N N . TYR A 1 105 ? -7.256 2.014 11.736 1.00 84.56 105 TYR A N 1
ATOM 854 C CA . TYR A 1 105 ? -6.705 1.036 10.805 1.00 84.56 105 TYR A CA 1
ATOM 855 C C . TYR A 1 105 ? -5.586 0.234 11.446 1.00 84.56 105 TYR A C 1
ATOM 857 O O . TYR A 1 105 ? -5.529 -0.976 11.250 1.00 84.56 105 TYR A O 1
ATOM 865 N N . SER A 1 106 ? -4.737 0.859 12.263 1.00 84.81 106 SER A N 1
ATOM 866 C CA . SER A 1 106 ? -3.610 0.168 12.894 1.00 84.81 106 SER A CA 1
ATOM 867 C C . SER A 1 106 ? -4.029 -0.960 13.848 1.00 84.81 106 SER A C 1
ATOM 869 O O . SER A 1 106 ? -3.257 -1.900 14.039 1.00 84.81 106 SER A O 1
ATOM 871 N N . ILE A 1 107 ? -5.269 -0.946 14.360 1.00 83.19 107 ILE A N 1
ATOM 872 C CA . ILE A 1 107 ? -5.833 -2.044 15.164 1.00 83.19 107 ILE A CA 1
ATOM 873 C C . ILE A 1 107 ? -5.794 -3.397 14.438 1.00 83.19 107 ILE A C 1
ATOM 875 O O . ILE A 1 107 ? -5.579 -4.428 15.075 1.00 83.19 107 ILE A O 1
ATOM 879 N N . CYS A 1 108 ? -5.892 -3.403 13.104 1.00 82.88 108 CYS A N 1
ATOM 880 C CA . CYS A 1 108 ? -5.887 -4.641 12.333 1.00 82.88 108 CYS A CA 1
ATOM 881 C C . CYS A 1 108 ? -4.582 -5.435 12.476 1.00 82.88 108 CYS A C 1
ATOM 883 O O . CYS A 1 108 ? -4.607 -6.656 12.373 1.00 82.88 108 CYS A O 1
ATOM 885 N N . PHE A 1 109 ? -3.453 -4.779 12.762 1.00 85.50 109 PHE A N 1
ATOM 886 C CA . PHE A 1 109 ? -2.176 -5.466 12.970 1.00 85.50 109 PHE A CA 1
ATOM 887 C C . PHE A 1 109 ? -2.103 -6.163 14.332 1.00 85.50 109 PHE A C 1
ATOM 889 O O . PHE A 1 109 ? -1.287 -7.064 14.507 1.00 85.50 109 PHE A O 1
ATOM 896 N N . ASN A 1 110 ? -2.954 -5.776 15.285 1.00 83.00 110 ASN A N 1
ATOM 897 C CA . ASN A 1 110 ? -3.091 -6.468 16.566 1.00 83.00 110 ASN A CA 1
ATOM 898 C C . ASN A 1 110 ? -4.088 -7.630 16.472 1.00 83.00 110 ASN A C 1
ATOM 900 O O . ASN A 1 110 ? -3.913 -8.645 17.137 1.00 83.00 110 ASN A O 1
ATOM 904 N N . GLU A 1 111 ? -5.125 -7.478 15.647 1.00 84.75 111 GLU A N 1
ATOM 905 C CA . GLU A 1 111 ? -6.194 -8.470 15.482 1.00 84.75 111 GLU A CA 1
ATOM 906 C C . GLU A 1 111 ? -5.869 -9.534 14.422 1.00 84.75 111 GLU A C 1
ATOM 908 O O . GLU A 1 111 ? -6.444 -10.622 14.437 1.00 84.75 111 GLU A O 1
ATOM 913 N N . ASN A 1 112 ? -4.947 -9.244 13.500 1.00 87.25 112 ASN A N 1
ATOM 914 C CA . ASN A 1 112 ? -4.608 -10.109 12.378 1.00 87.25 112 ASN A CA 1
ATOM 915 C C . ASN A 1 112 ? -3.092 -10.358 12.291 1.00 87.25 112 ASN A C 1
ATOM 917 O O . ASN A 1 112 ? -2.350 -9.674 11.579 1.00 87.25 112 ASN A O 1
ATOM 921 N N . GLU A 1 113 ? -2.643 -11.399 12.995 1.00 87.56 113 GLU A N 1
ATOM 922 C CA . GLU A 1 113 ? -1.237 -11.830 13.036 1.00 87.56 113 GLU A CA 1
ATOM 923 C C . GLU A 1 113 ? -0.687 -12.185 11.641 1.00 87.56 113 GLU A C 1
ATOM 925 O O . GLU A 1 113 ? 0.493 -11.980 11.362 1.00 87.56 113 GLU A O 1
ATOM 930 N N . HIS A 1 114 ? -1.530 -12.678 10.726 1.00 90.25 114 HIS A N 1
ATOM 931 C CA . HIS A 1 114 ? -1.122 -12.965 9.345 1.00 90.25 114 HIS A CA 1
ATOM 932 C C . HIS A 1 114 ? -0.704 -11.689 8.608 1.00 90.25 114 HIS A C 1
ATOM 934 O O . HIS A 1 114 ? 0.402 -11.622 8.071 1.00 90.25 114 HIS A O 1
ATOM 940 N N . ILE A 1 115 ? -1.533 -10.644 8.659 1.00 90.00 115 ILE A N 1
ATOM 941 C CA . ILE A 1 115 ? -1.218 -9.345 8.047 1.00 90.00 115 ILE A CA 1
ATOM 942 C C . ILE A 1 115 ? 0.030 -8.721 8.681 1.00 90.00 115 ILE A C 1
ATOM 944 O O . ILE A 1 115 ? 0.874 -8.175 7.966 1.00 90.00 115 ILE A O 1
ATOM 948 N N . LYS A 1 116 ? 0.194 -8.853 10.001 1.00 90.75 116 LYS A N 1
ATOM 949 C CA . LYS A 1 116 ? 1.402 -8.410 10.711 1.00 90.75 116 LYS A CA 1
ATOM 950 C C . LYS A 1 116 ? 2.663 -9.119 10.204 1.00 90.75 116 LYS A C 1
ATOM 952 O O . LYS A 1 116 ? 3.656 -8.459 9.902 1.00 90.75 116 LYS A O 1
ATOM 957 N N . ASN A 1 117 ? 2.611 -10.441 10.043 1.00 91.19 117 ASN A N 1
ATOM 958 C CA . ASN A 1 117 ? 3.730 -11.229 9.520 1.00 91.19 117 ASN A CA 1
ATOM 959 C C . ASN A 1 117 ? 4.065 -10.863 8.069 1.00 91.19 117 ASN A C 1
ATOM 961 O O . ASN A 1 117 ? 5.241 -10.700 7.736 1.00 91.19 117 ASN A O 1
ATOM 965 N N . ILE A 1 118 ? 3.048 -10.680 7.219 1.00 92.19 118 ILE A N 1
ATOM 966 C CA . ILE A 1 118 ? 3.226 -10.204 5.841 1.00 92.19 118 ILE A CA 1
ATOM 967 C C . ILE A 1 118 ? 3.913 -8.845 5.837 1.00 92.19 118 ILE A C 1
ATOM 969 O O . ILE A 1 118 ? 4.877 -8.652 5.095 1.00 92.19 118 ILE A O 1
ATOM 973 N N . LEU A 1 119 ? 3.449 -7.909 6.664 1.00 93.50 119 LEU A N 1
ATOM 974 C CA . LEU A 1 119 ? 4.049 -6.588 6.748 1.00 93.50 119 LEU A CA 1
ATOM 975 C C . LEU A 1 119 ? 5.516 -6.663 7.165 1.00 93.50 119 LEU A C 1
ATOM 977 O O . LEU A 1 119 ? 6.369 -6.093 6.487 1.00 93.50 119 LEU A O 1
ATOM 981 N N . GLN A 1 120 ? 5.816 -7.388 8.242 1.00 92.81 120 GLN A N 1
ATOM 982 C CA . GLN A 1 120 ? 7.182 -7.531 8.732 1.00 92.81 120 GLN A CA 1
ATOM 983 C C . GLN A 1 120 ? 8.103 -8.127 7.661 1.00 92.81 120 GLN A C 1
ATOM 985 O O . GLN A 1 120 ? 9.148 -7.546 7.370 1.00 92.81 120 GLN A O 1
ATOM 990 N N . PHE A 1 121 ? 7.690 -9.235 7.039 1.00 93.50 121 PHE A N 1
ATOM 991 C CA . PHE A 1 121 ? 8.464 -9.892 5.990 1.00 93.50 121 PHE A CA 1
ATOM 992 C C . PHE A 1 121 ? 8.733 -8.955 4.804 1.00 93.50 121 PHE A C 1
ATOM 994 O O . PHE A 1 121 ? 9.881 -8.766 4.409 1.00 93.50 121 PHE A O 1
ATOM 1001 N N . ASN A 1 122 ? 7.692 -8.320 4.258 1.00 92.88 122 ASN A N 1
ATOM 1002 C CA . ASN A 1 122 ? 7.834 -7.484 3.065 1.00 92.88 122 ASN A CA 1
ATOM 1003 C C . ASN A 1 122 ? 8.660 -6.213 3.337 1.00 92.88 122 ASN A C 1
ATOM 1005 O O . ASN A 1 122 ? 9.423 -5.790 2.469 1.00 92.88 122 ASN A O 1
ATOM 1009 N N . ILE A 1 123 ? 8.547 -5.611 4.527 1.00 93.88 123 ILE A N 1
ATOM 1010 C CA . ILE A 1 123 ? 9.375 -4.457 4.912 1.00 93.88 123 ILE A CA 1
ATOM 1011 C C . ILE A 1 123 ? 10.847 -4.864 5.052 1.00 93.88 123 ILE A C 1
ATOM 1013 O O . ILE A 1 123 ? 11.720 -4.149 4.555 1.00 93.88 123 ILE A O 1
ATOM 1017 N N . ASP A 1 124 ? 11.131 -6.015 5.663 1.00 93.12 124 ASP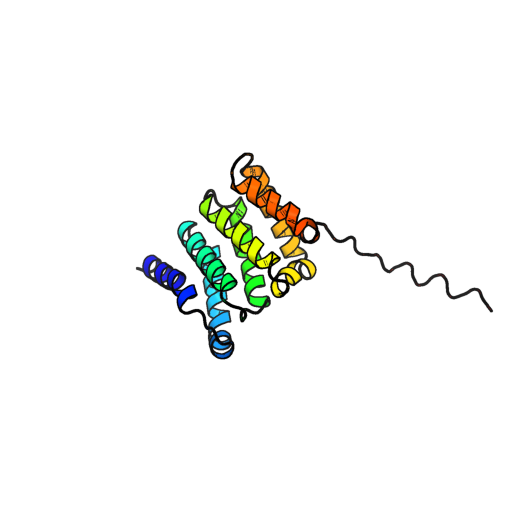 A N 1
ATOM 1018 C CA . ASP A 1 124 ? 12.502 -6.514 5.814 1.00 93.12 124 ASP A CA 1
ATOM 1019 C C . ASP A 1 124 ? 13.147 -6.838 4.456 1.00 93.12 124 ASP A C 1
ATOM 1021 O O . ASP A 1 124 ? 14.285 -6.425 4.206 1.00 93.12 124 ASP A O 1
ATOM 1025 N N . GLU A 1 125 ? 12.401 -7.456 3.537 1.00 93.31 125 GLU A N 1
ATOM 1026 C CA . GLU A 1 125 ? 12.841 -7.673 2.151 1.00 93.31 125 GLU A CA 1
ATOM 1027 C C . GLU A 1 125 ? 13.101 -6.345 1.425 1.00 93.31 125 GLU A C 1
ATOM 1029 O O . GLU A 1 125 ? 14.130 -6.168 0.770 1.00 93.31 125 GLU A O 1
ATOM 1034 N N . MET A 1 126 ? 12.218 -5.353 1.585 1.00 92.56 126 MET A N 1
ATOM 1035 C CA . MET A 1 126 ? 12.421 -4.032 0.985 1.00 92.56 126 MET A CA 1
ATOM 1036 C C . MET A 1 126 ? 13.679 -3.337 1.517 1.00 92.56 126 MET A C 1
ATOM 1038 O O . MET A 1 126 ? 14.360 -2.680 0.729 1.00 92.56 126 MET A O 1
ATOM 1042 N N . ILE A 1 127 ? 14.029 -3.496 2.795 1.00 92.50 127 ILE A N 1
ATOM 1043 C CA . ILE A 1 127 ? 15.295 -2.993 3.356 1.00 92.50 127 ILE A CA 1
ATOM 1044 C C . ILE A 1 127 ? 16.484 -3.748 2.749 1.00 92.50 127 ILE A C 1
ATOM 1046 O O . ILE A 1 127 ? 17.468 -3.129 2.332 1.00 92.50 127 ILE A O 1
ATOM 1050 N N . HIS A 1 128 ? 16.397 -5.077 2.691 1.00 91.06 128 HIS A N 1
ATOM 1051 C CA . HIS A 1 128 ? 17.465 -5.942 2.201 1.00 91.06 128 HIS A CA 1
ATOM 1052 C C . HIS A 1 128 ? 17.801 -5.682 0.725 1.00 91.06 128 HIS A C 1
ATOM 1054 O O . HIS A 1 128 ? 18.961 -5.448 0.376 1.00 91.06 128 HIS A O 1
ATOM 1060 N N . ASP A 1 129 ? 16.792 -5.654 -0.137 1.00 87.44 129 ASP A N 1
ATOM 1061 C CA . ASP A 1 129 ? 16.969 -5.547 -1.589 1.00 87.44 129 ASP A CA 1
ATOM 1062 C C . ASP A 1 129 ? 17.354 -4.145 -2.055 1.00 87.44 129 ASP A C 1
ATOM 1064 O O . ASP A 1 129 ? 17.685 -3.926 -3.219 1.00 87.44 129 ASP A O 1
ATOM 1068 N N . ASN A 1 130 ? 17.265 -3.166 -1.158 1.00 86.38 13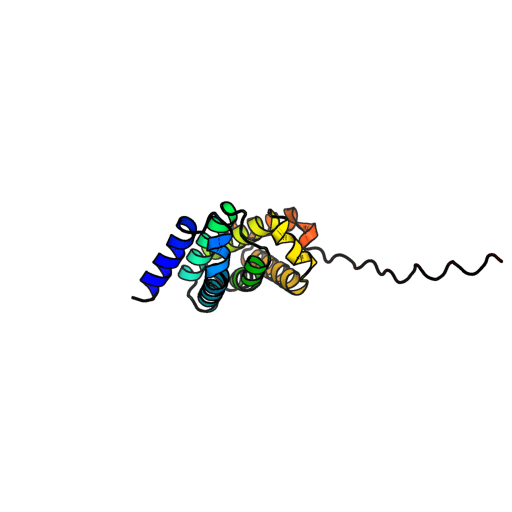0 ASN A N 1
ATOM 1069 C CA . ASN A 1 130 ? 17.475 -1.757 -1.460 1.00 86.38 130 ASN A CA 1
ATOM 1070 C C . ASN A 1 130 ? 18.558 -1.144 -0.569 1.00 86.38 130 ASN A C 1
ATOM 1072 O O . ASN A 1 130 ? 18.579 0.073 -0.376 1.00 86.38 130 ASN A O 1
ATOM 1076 N N . ARG A 1 131 ? 19.458 -1.988 -0.037 1.00 74.38 131 ARG A N 1
ATOM 1077 C CA . ARG A 1 131 ? 20.635 -1.597 0.749 1.00 74.38 131 ARG A CA 1
ATOM 1078 C C . ARG A 1 131 ? 21.331 -0.416 0.066 1.00 74.38 131 ARG A C 1
ATOM 1080 O O . ARG A 1 131 ? 21.902 -0.575 -1.009 1.00 74.38 131 ARG A O 1
ATOM 1087 N N . SER A 1 132 ? 21.251 0.754 0.701 1.00 74.69 132 SER A N 1
ATOM 1088 C CA . SER A 1 132 ? 21.851 2.029 0.265 1.00 74.69 132 SER A CA 1
ATOM 1089 C C . SER A 1 132 ? 21.029 2.907 -0.689 1.00 74.69 132 SER A C 1
ATOM 1091 O O . SER A 1 132 ? 21.600 3.786 -1.333 1.00 74.69 132 SER A O 1
ATOM 1093 N N . ASN A 1 133 ? 19.706 2.738 -0.768 1.00 89.00 133 ASN A N 1
ATOM 1094 C CA . ASN A 1 133 ? 18.841 3.735 -1.404 1.00 89.00 133 ASN A CA 1
ATOM 1095 C C . ASN A 1 133 ? 17.766 4.289 -0.452 1.00 89.00 133 ASN A C 1
ATOM 1097 O O . ASN A 1 133 ? 17.546 3.786 0.649 1.00 89.00 133 ASN A O 1
ATOM 1101 N N . GLU A 1 134 ? 17.086 5.338 -0.913 1.00 92.56 134 GLU A N 1
ATOM 1102 C CA . GLU A 1 134 ? 16.031 6.044 -0.179 1.00 92.56 134 GLU A CA 1
ATOM 1103 C C . GLU A 1 134 ? 14.915 5.113 0.331 1.00 92.56 134 GLU A C 1
ATOM 1105 O O . GLU A 1 134 ? 14.400 5.324 1.423 1.00 92.56 134 GLU A O 1
ATOM 1110 N N . ILE A 1 135 ? 14.566 4.056 -0.412 1.00 94.38 135 ILE A N 1
ATOM 1111 C CA . ILE A 1 135 ? 13.525 3.096 -0.015 1.00 94.38 135 ILE A CA 1
ATOM 1112 C C . ILE A 1 135 ? 13.943 2.321 1.234 1.00 94.38 135 ILE A C 1
ATOM 1114 O O . ILE A 1 135 ? 13.130 2.154 2.140 1.00 94.38 135 ILE A O 1
ATOM 1118 N N . SER A 1 136 ? 15.201 1.871 1.303 1.00 93.44 136 SER A N 1
ATOM 1119 C CA . SER A 1 136 ? 15.729 1.205 2.502 1.00 93.44 136 SER A CA 1
ATOM 1120 C C . SER A 1 136 ? 15.648 2.128 3.714 1.00 93.44 136 SER A C 1
ATOM 1122 O O . SER A 1 136 ? 15.225 1.697 4.784 1.00 93.44 136 SER A O 1
ATOM 1124 N N . GLU A 1 137 ? 16.025 3.397 3.559 1.00 94.12 137 GLU A N 1
ATOM 1125 C CA . GLU A 1 137 ? 15.996 4.350 4.672 1.00 94.12 137 GLU A CA 1
ATOM 1126 C C . GLU A 1 137 ? 14.565 4.667 5.123 1.00 94.12 137 GLU A C 1
ATOM 1128 O O . GLU A 1 137 ? 14.285 4.599 6.319 1.00 94.12 137 GLU A O 1
ATOM 1133 N N . GLN A 1 138 ? 13.632 4.878 4.189 1.00 94.06 138 GLN A N 1
ATOM 1134 C CA . GLN A 1 138 ? 12.211 5.061 4.514 1.00 94.06 138 GLN A CA 1
ATOM 1135 C C . GLN A 1 138 ? 11.620 3.836 5.230 1.00 94.06 138 GLN A C 1
ATOM 1137 O O . GLN A 1 138 ? 10.884 3.982 6.205 1.00 94.06 138 GLN A O 1
ATOM 1142 N N . ALA A 1 139 ? 11.957 2.622 4.785 1.00 93.81 139 ALA A N 1
ATOM 1143 C CA . ALA A 1 139 ? 11.482 1.388 5.407 1.00 93.81 139 ALA A CA 1
ATOM 1144 C C . ALA A 1 139 ? 12.056 1.187 6.824 1.00 93.81 139 ALA A C 1
ATOM 1146 O O . ALA A 1 139 ? 11.324 0.802 7.738 1.00 93.81 139 ALA A O 1
ATOM 1147 N N . LYS A 1 140 ? 13.342 1.501 7.041 1.00 94.50 140 LYS A N 1
ATOM 1148 C CA . LYS A 1 140 ? 13.964 1.482 8.378 1.00 94.50 140 LYS A CA 1
ATOM 1149 C C . LYS A 1 140 ? 13.330 2.506 9.315 1.00 94.50 140 LYS A C 1
ATOM 1151 O O . LYS A 1 140 ? 13.072 2.184 10.474 1.00 94.50 140 LYS A O 1
ATOM 1156 N N . GLU A 1 141 ? 13.087 3.723 8.833 1.00 94.12 141 GLU A N 1
ATOM 1157 C CA . GLU A 1 141 ? 12.446 4.779 9.620 1.00 94.12 141 GLU A CA 1
ATOM 1158 C C . GLU A 1 141 ? 11.029 4.371 10.034 1.00 94.12 141 GLU A C 1
ATOM 1160 O O . GLU A 1 141 ? 10.684 4.474 11.213 1.00 94.12 141 GLU A O 1
ATOM 1165 N N . LEU A 1 142 ? 10.252 3.813 9.100 1.00 93.44 142 LEU A N 1
ATOM 1166 C CA . LEU A 1 142 ? 8.924 3.266 9.369 1.00 93.44 142 LEU A CA 1
ATOM 1167 C C . LEU A 1 142 ? 8.979 2.180 10.456 1.00 93.44 142 LEU A C 1
ATOM 1169 O O . LEU A 1 142 ? 8.260 2.258 11.451 1.00 93.44 142 LEU A O 1
ATOM 1173 N N . LYS A 1 143 ? 9.881 1.201 10.319 1.00 92.44 143 LYS A N 1
ATOM 1174 C CA . LYS A 1 143 ? 10.038 0.120 11.305 1.00 92.44 143 LYS A CA 1
ATOM 1175 C C . LYS A 1 143 ? 10.429 0.646 12.689 1.00 92.44 143 LYS A C 1
ATOM 1177 O O . LYS A 1 143 ? 9.919 0.158 13.691 1.00 92.44 143 LYS A O 1
ATOM 1182 N N . LYS A 1 144 ? 11.302 1.656 12.747 1.00 92.50 144 LYS A N 1
ATOM 1183 C CA . LYS A 1 144 ? 11.746 2.283 13.999 1.00 92.50 144 LYS A CA 1
ATOM 1184 C C . LYS A 1 144 ? 10.632 3.083 14.676 1.00 92.50 144 LYS A C 1
ATOM 1186 O O . LYS A 1 144 ? 10.486 3.009 15.890 1.00 92.50 144 LYS A O 1
ATOM 1191 N N . HIS A 1 145 ? 9.865 3.864 13.918 1.00 92.19 145 HIS A N 1
ATOM 1192 C CA . HIS A 1 145 ? 8.825 4.723 14.489 1.00 92.19 145 HIS A CA 1
ATOM 1193 C C . HIS A 1 145 ? 7.626 3.918 15.011 1.00 92.19 145 HIS A C 1
ATOM 1195 O O . HIS A 1 145 ? 7.022 4.282 16.018 1.00 92.19 145 HIS A O 1
ATOM 1201 N N . TYR A 1 146 ? 7.318 2.791 14.367 1.00 88.75 146 TYR A N 1
ATOM 1202 C CA . TYR A 1 146 ? 6.175 1.942 14.706 1.00 88.75 146 TYR A CA 1
ATOM 1203 C C . TYR A 1 146 ? 6.600 0.578 15.254 1.00 88.75 146 TYR A C 1
ATOM 1205 O O . TYR A 1 146 ? 5.912 -0.416 15.049 1.00 88.75 146 TYR A O 1
ATOM 1213 N N . GLU A 1 147 ? 7.725 0.519 15.970 1.00 86.88 147 GLU A N 1
ATOM 1214 C CA . GLU A 1 147 ? 8.353 -0.729 16.429 1.00 86.88 147 GLU A CA 1
ATOM 1215 C C . GLU A 1 147 ? 7.382 -1.656 17.190 1.00 86.88 147 GLU A C 1
ATOM 1217 O O . GLU A 1 147 ? 7.390 -2.871 16.997 1.00 86.88 147 GLU A O 1
ATOM 1222 N N . HIS A 1 148 ? 6.470 -1.082 17.980 1.00 84.38 148 HIS A N 1
ATOM 1223 C CA . HIS A 1 148 ? 5.428 -1.812 18.711 1.00 84.38 148 HIS A CA 1
ATOM 1224 C C . HIS A 1 148 ? 4.478 -2.629 17.811 1.00 84.38 148 HIS A C 1
ATOM 1226 O O . HIS A 1 148 ? 3.938 -3.634 18.266 1.00 84.38 148 HIS A O 1
ATOM 1232 N N . LEU A 1 149 ? 4.306 -2.245 16.539 1.00 82.88 149 LEU A N 1
ATOM 1233 C CA . LEU A 1 149 ? 3.515 -2.981 15.542 1.00 82.88 149 LEU A CA 1
ATOM 1234 C C . LEU A 1 149 ? 4.318 -4.080 14.830 1.00 82.88 149 LEU A C 1
ATOM 1236 O O . LEU A 1 149 ? 3.724 -4.921 14.164 1.00 82.88 149 LEU A O 1
ATOM 1240 N N . PHE A 1 150 ? 5.646 -4.111 14.985 1.00 78.88 150 PHE A N 1
ATOM 1241 C CA . PHE A 1 150 ? 6.527 -5.142 14.417 1.00 78.88 150 PHE A CA 1
ATOM 1242 C C . PHE A 1 150 ? 7.008 -6.155 15.458 1.00 78.88 150 PHE A C 1
ATOM 1244 O O . PHE A 1 150 ? 7.346 -7.285 15.113 1.00 78.88 150 PHE A O 1
ATOM 1251 N N . ILE A 1 151 ? 7.049 -5.786 16.738 1.00 71.12 151 ILE A N 1
ATOM 1252 C CA . ILE A 1 151 ? 7.416 -6.721 17.800 1.00 71.12 151 ILE A CA 1
ATOM 1253 C C . ILE A 1 151 ? 6.264 -7.703 18.012 1.00 71.12 151 ILE A C 1
ATOM 1255 O O . ILE A 1 151 ? 5.105 -7.318 18.193 1.00 71.12 151 ILE A O 1
ATOM 1259 N N . LYS A 1 152 ? 6.583 -8.998 18.026 1.00 57.66 152 LYS A N 1
ATOM 1260 C CA . LYS A 1 152 ? 5.660 -10.032 18.488 1.00 57.66 152 LYS A CA 1
ATOM 1261 C C . LYS A 1 152 ? 5.365 -9.751 19.959 1.00 57.66 152 LYS A C 1
ATOM 1263 O O . LYS A 1 152 ? 6.242 -9.922 20.808 1.00 57.66 152 LYS A O 1
ATOM 1268 N N . THR A 1 153 ? 4.170 -9.254 20.265 1.00 50.81 153 THR A N 1
ATOM 1269 C CA . THR A 1 153 ? 3.709 -9.118 21.642 1.00 50.81 153 THR A CA 1
ATOM 1270 C C . THR A 1 153 ? 3.805 -10.510 22.245 1.00 50.81 153 THR A C 1
ATOM 1272 O O . THR A 1 153 ? 3.155 -11.438 21.770 1.00 50.81 153 THR A O 1
ATOM 1275 N N . LYS A 1 154 ? 4.685 -10.691 23.238 1.00 42.53 154 LYS A N 1
ATOM 1276 C CA . LYS A 1 154 ? 4.668 -11.912 24.039 1.00 42.53 154 LYS A CA 1
ATOM 1277 C C . LYS A 1 154 ? 3.256 -12.007 24.595 1.00 42.53 154 LYS A C 1
ATOM 1279 O O . LYS A 1 154 ? 2.830 -11.101 25.311 1.00 42.53 154 LYS A O 1
ATOM 1284 N N . SER A 1 155 ? 2.529 -13.054 24.225 1.00 39.88 155 SER A N 1
ATOM 1285 C CA . SER A 1 155 ? 1.331 -13.439 24.949 1.00 39.88 155 SER A CA 1
ATOM 1286 C C . SER A 1 155 ? 1.731 -13.529 26.417 1.00 39.88 155 SER A C 1
ATOM 1288 O O . SER A 1 155 ? 2.654 -14.260 26.776 1.00 39.88 155 SER A O 1
ATOM 1290 N N . ILE A 1 156 ? 1.113 -12.702 27.256 1.00 41.03 156 ILE A N 1
ATOM 1291 C CA . ILE A 1 156 ? 1.142 -12.942 28.690 1.00 41.03 156 ILE A CA 1
ATOM 1292 C C . ILE A 1 156 ? 0.386 -14.257 28.844 1.00 41.03 156 ILE A C 1
ATOM 1294 O O . ILE A 1 156 ? -0.826 -14.292 28.643 1.00 41.03 156 ILE A O 1
ATOM 1298 N N . ASP A 1 157 ? 1.107 -15.342 29.111 1.00 31.05 157 ASP A N 1
ATOM 1299 C CA . ASP A 1 157 ? 0.501 -16.593 29.539 1.00 31.05 157 ASP A CA 1
ATOM 1300 C C . ASP A 1 157 ? -0.194 -16.322 30.878 1.00 31.05 157 ASP A C 1
ATOM 1302 O O . ASP A 1 157 ? 0.415 -16.347 31.949 1.00 31.05 157 ASP A O 1
ATOM 1306 N N . ILE A 1 158 ? -1.490 -16.017 30.818 1.00 43.69 158 ILE A N 1
ATOM 1307 C CA . ILE A 1 158 ? -2.384 -16.054 31.975 1.00 43.69 158 ILE A CA 1
ATOM 1308 C C . ILE A 1 158 ? -2.691 -17.534 32.230 1.00 43.69 158 ILE A C 1
ATOM 1310 O O . ILE A 1 158 ? -3.791 -18.014 31.985 1.00 43.69 158 ILE A O 1
ATOM 1314 N N . THR A 1 159 ? -1.686 -18.296 32.650 1.00 39.62 159 THR A N 1
ATOM 1315 C CA . THR A 1 159 ? -1.859 -19.680 33.124 1.00 39.62 159 THR A CA 1
ATOM 1316 C C . THR A 1 159 ? -1.305 -19.894 34.529 1.00 39.62 159 THR A C 1
ATOM 1318 O O . THR A 1 159 ? -1.304 -21.016 35.009 1.00 39.62 159 THR A O 1
ATOM 1321 N N . ASN A 1 160 ? -0.933 -18.827 35.246 1.00 40.16 160 ASN A N 1
ATOM 1322 C CA . ASN A 1 160 ? -0.483 -18.906 36.642 1.00 40.16 160 ASN A CA 1
ATOM 1323 C C . ASN A 1 160 ? -1.192 -17.902 37.568 1.00 40.16 160 ASN A C 1
ATOM 1325 O O . ASN A 1 160 ? -0.541 -17.225 38.359 1.00 40.16 160 ASN A O 1
ATOM 1329 N N . PHE A 1 161 ? -2.524 -17.806 37.488 1.00 41.94 161 PHE A N 1
ATOM 1330 C CA . PHE A 1 161 ? -3.322 -17.111 38.513 1.00 41.94 161 PHE A CA 1
ATOM 1331 C C . PHE A 1 161 ? -4.247 -18.021 39.342 1.00 41.94 161 PHE A C 1
ATOM 1333 O O . PHE A 1 161 ? -4.885 -17.518 40.255 1.00 41.94 161 PHE A O 1
ATOM 1340 N N . ASP A 1 162 ? -4.223 -19.346 39.139 1.00 41.50 162 ASP A N 1
ATOM 1341 C CA . ASP A 1 162 ? -5.096 -20.302 39.853 1.00 41.50 162 ASP A CA 1
ATOM 1342 C C . ASP A 1 162 ? -4.339 -21.307 40.751 1.00 41.50 162 ASP A C 1
ATOM 1344 O O . ASP A 1 162 ? -4.677 -22.488 40.797 1.00 41.50 162 ASP A O 1
ATOM 1348 N N . GLN A 1 163 ? -3.297 -20.886 41.484 1.00 41.88 163 GLN A N 1
ATOM 1349 C CA . GLN A 1 163 ? -2.633 -21.786 42.455 1.00 41.88 163 GLN A CA 1
ATOM 1350 C C . GLN A 1 163 ? -2.386 -21.236 43.868 1.00 41.88 163 GLN A C 1
ATOM 1352 O O . GLN A 1 163 ? -1.748 -21.926 44.654 1.00 41.88 163 GLN A O 1
ATOM 1357 N N . ASN A 1 164 ? -2.928 -20.076 44.260 1.00 39.53 164 ASN A N 1
ATOM 1358 C CA . ASN A 1 164 ? -2.716 -19.547 45.624 1.00 39.53 164 ASN A CA 1
ATOM 1359 C C . ASN A 1 164 ? -3.982 -19.203 46.427 1.00 39.53 164 ASN A C 1
ATOM 1361 O O . ASN A 1 164 ? -3.884 -18.538 47.454 1.00 39.53 164 ASN A O 1
ATOM 1365 N N . GLU A 1 165 ? -5.149 -19.726 46.050 1.00 41.28 165 GLU A N 1
ATOM 1366 C CA . GLU A 1 165 ? -6.333 -19.730 46.921 1.00 41.28 165 GLU A CA 1
ATOM 1367 C C . GLU A 1 165 ? -6.709 -21.167 47.289 1.00 41.28 165 GLU A C 1
ATOM 1369 O O . GLU A 1 165 ? -7.628 -21.730 46.714 1.00 41.28 165 GLU A O 1
ATOM 1374 N N . ASN A 1 166 ? -5.951 -21.797 48.193 1.00 39.91 166 ASN A N 1
ATOM 1375 C CA . ASN A 1 166 ? -6.408 -22.953 48.986 1.00 39.91 166 ASN A CA 1
ATOM 1376 C C . ASN A 1 166 ? -5.369 -23.333 50.055 1.00 39.91 166 ASN A C 1
ATOM 1378 O O . ASN A 1 166 ? -4.804 -24.419 50.007 1.00 39.91 166 ASN A O 1
ATOM 1382 N N . ASN A 1 167 ? -5.073 -22.435 51.002 1.00 39.28 167 ASN A N 1
ATOM 1383 C CA . ASN A 1 167 ? -4.373 -22.804 52.246 1.00 39.28 167 ASN A CA 1
ATOM 1384 C C . ASN A 1 167 ? -4.540 -21.747 53.351 1.00 39.28 167 ASN A C 1
ATOM 1386 O O . ASN A 1 167 ? -3.565 -21.257 53.911 1.00 39.28 167 ASN A O 1
ATOM 1390 N N . LEU A 1 168 ? -5.784 -21.379 53.661 1.00 40.72 168 LEU A N 1
ATOM 1391 C CA . LEU A 1 168 ? -6.108 -20.577 54.846 1.00 40.72 168 LEU A CA 1
ATOM 1392 C C . LEU A 1 168 ? -7.538 -20.889 55.313 1.00 40.72 168 LEU A C 1
ATOM 1394 O O . LEU A 1 168 ? -8.404 -20.030 55.235 1.00 40.72 168 LEU A O 1
ATOM 1398 N N . PHE A 1 169 ? -7.774 -22.126 55.762 1.00 41.75 169 PHE A N 1
ATOM 1399 C CA . PHE A 1 169 ? -8.809 -22.493 56.740 1.00 41.75 169 PHE A CA 1
ATOM 1400 C C . PHE A 1 169 ? -8.405 -23.780 57.459 1.00 41.75 169 PHE A C 1
ATOM 1402 O O . PHE A 1 169 ? -7.945 -24.715 56.766 1.00 41.75 169 PHE A O 1
#

pLDDT: mean 80.46, std 16.68, range [31.05, 96.81]

Foldseek 3Di:
DVVVVLLVVLLCCLVPPDQDLPVCVVCVVVVLVVLLVCLQPHDLVSVLSNLVSVLSNLVPHPNDAQVSLVSVLLSLLVVQLVDPDPSSLVSSLSSVVSQLVDPRNLVCLVVPVPSLVSNLVSLVSQLVVQPPDPSVVSSVVSCVVPVVSNDDPPPPPPPPPPDPPDDDD